Protein AF-A0A426TYZ3-F1 (afdb_monomer)

Solvent-accessible surface area (backbone atoms only — not comparable to full-atom values): 6790 Å² total; per-residue (Å²): 136,84,80,76,77,81,77,76,77,75,74,75,81,56,73,70,57,55,54,53,50,50,51,52,48,50,52,52,50,52,50,50,55,48,50,54,54,48,39,72,74,65,74,52,60,66,70,57,49,51,51,52,49,49,51,53,52,50,54,50,48,52,56,41,46,40,59,79,64,38,41,72,66,46,56,72,67,57,44,51,50,54,51,50,50,52,51,52,50,50,51,52,51,53,53,53,51,47,53,60,64,69,63,66,77,72,80,82,77,68,88,78,131

Nearest PDB structures (foldseek):
  2f6m-assembly2_C  TM=9.066E-01  e=5.900E+00  Saccharomyces cerevisiae

Sequence (113 aa):
MTHKEHEHAHAHIGPATYYKIFAALMVLMFLTVGAWWVETVVEIPRALGVFIALVIASTKTVLIVLFFMHIKVSSRVVQLYAIAALFGLLFLFVITMGDYIARGWPPQLGPLP

Structure (mmCIF, N/CA/C/O backbone):
data_AF-A0A426TYZ3-F1
#
_entry.id   AF-A0A426TYZ3-F1
#
loop_
_atom_site.group_PDB
_atom_site.id
_atom_site.type_symbol
_atom_site.label_atom_id
_atom_site.label_alt_id
_atom_site.label_comp_id
_atom_site.label_asym_id
_atom_site.label_entity_id
_atom_site.label_seq_id
_atom_site.pdbx_PDB_ins_code
_atom_site.Cartn_x
_atom_site.Cartn_y
_atom_site.Cartn_z
_atom_site.occupancy
_atom_site.B_iso_or_equiv
_atom_site.auth_seq_id
_atom_site.auth_comp_id
_atom_site.auth_asym_id
_atom_site.auth_atom_id
_atom_site.pdbx_PDB_model_num
ATOM 1 N N . MET A 1 1 ? -22.823 7.469 45.525 1.00 46.97 1 MET A N 1
ATOM 2 C CA . MET A 1 1 ? -21.631 7.372 44.657 1.00 46.97 1 MET A CA 1
ATOM 3 C C . MET A 1 1 ? -22.052 6.588 43.424 1.00 46.97 1 MET A C 1
ATOM 5 O O . MET A 1 1 ? -22.108 5.370 43.473 1.00 46.97 1 MET A O 1
ATOM 9 N N . THR A 1 2 ? -22.504 7.285 42.381 1.00 46.56 2 THR A N 1
ATOM 10 C CA . THR A 1 2 ? -23.060 6.662 41.171 1.00 46.56 2 THR A CA 1
ATOM 11 C C . THR A 1 2 ? -21.932 6.481 40.169 1.00 46.56 2 THR A C 1
ATOM 13 O O . THR A 1 2 ? -21.542 7.434 39.496 1.00 46.56 2 THR A O 1
ATOM 16 N N . HIS A 1 3 ? -21.379 5.272 40.103 1.00 53.34 3 HIS A N 1
ATOM 17 C CA . HIS A 1 3 ? -20.532 4.869 38.990 1.00 53.34 3 HIS A CA 1
ATOM 18 C C . HIS A 1 3 ? -21.418 4.796 37.745 1.00 53.34 3 HIS A C 1
ATOM 20 O O . HIS A 1 3 ? -22.247 3.901 37.616 1.00 53.34 3 HIS A O 1
ATOM 26 N N . LYS A 1 4 ? -21.297 5.789 36.859 1.00 53.00 4 LYS A N 1
ATOM 27 C CA . LYS A 1 4 ? -21.788 5.664 35.487 1.00 53.00 4 LYS A CA 1
ATOM 28 C C . LYS A 1 4 ? -20.921 4.606 34.819 1.00 53.00 4 LYS A C 1
ATOM 30 O O . LYS A 1 4 ? -19.724 4.819 34.644 1.00 53.00 4 LYS A O 1
ATOM 35 N N . GLU A 1 5 ? -21.514 3.464 34.511 1.00 49.41 5 GLU A N 1
ATOM 36 C CA . GLU A 1 5 ? -20.887 2.462 33.664 1.00 49.41 5 GLU A CA 1
ATOM 37 C C . GLU A 1 5 ? -20.556 3.118 32.321 1.00 49.41 5 GLU A C 1
ATOM 39 O O . GLU A 1 5 ? -21.418 3.668 31.633 1.00 49.41 5 GLU A O 1
ATOM 44 N N . HIS A 1 6 ? -19.268 3.139 31.989 1.00 50.53 6 HIS A N 1
ATOM 45 C CA . HIS A 1 6 ? -18.798 3.526 30.672 1.00 50.53 6 HIS A CA 1
ATOM 46 C C . HIS A 1 6 ? -19.143 2.385 29.717 1.00 50.53 6 HIS A C 1
ATOM 48 O O . HIS A 1 6 ? -18.368 1.450 29.536 1.00 50.53 6 HIS A O 1
ATOM 54 N N . GLU A 1 7 ? -20.341 2.446 29.146 1.00 43.16 7 GLU A N 1
ATOM 55 C CA . GLU A 1 7 ? -20.786 1.538 28.097 1.00 43.16 7 GLU A CA 1
ATOM 56 C C . GLU A 1 7 ? -19.893 1.756 26.863 1.00 43.16 7 GLU A C 1
ATOM 58 O O . GLU A 1 7 ? -20.025 2.724 26.108 1.00 43.16 7 GLU A O 1
ATOM 63 N N . HIS A 1 8 ? -18.891 0.894 26.697 1.00 47.09 8 HIS A N 1
ATOM 64 C CA . HIS A 1 8 ? -18.034 0.875 25.522 1.00 47.09 8 HIS A CA 1
ATOM 65 C C . HIS A 1 8 ? -18.844 0.329 24.344 1.00 47.09 8 HIS A C 1
ATOM 67 O O . HIS A 1 8 ? -18.815 -0.863 24.055 1.00 47.09 8 HIS A O 1
ATOM 73 N N . ALA A 1 9 ? -19.581 1.204 23.659 1.00 46.97 9 ALA A N 1
ATOM 74 C CA . ALA A 1 9 ? -20.236 0.881 22.399 1.00 46.97 9 ALA A CA 1
ATOM 75 C C . ALA A 1 9 ? -19.176 0.417 21.382 1.00 46.97 9 ALA A C 1
ATOM 77 O O . ALA A 1 9 ? -18.459 1.221 20.781 1.00 46.97 9 ALA A O 1
ATOM 78 N N . HIS A 1 10 ? -19.034 -0.898 21.225 1.00 51.81 10 HIS A N 1
ATOM 79 C CA . HIS A 1 10 ? -18.135 -1.505 20.256 1.00 51.81 10 HIS A CA 1
ATOM 80 C C . HIS A 1 10 ? -18.624 -1.145 18.849 1.00 51.81 10 HIS A C 1
ATOM 82 O O . HIS A 1 10 ? -19.659 -1.624 18.387 1.00 51.81 10 HIS A O 1
ATOM 88 N N . ALA A 1 11 ? -17.903 -0.257 18.167 1.00 58.75 11 ALA A N 1
ATOM 89 C CA . ALA A 1 11 ? -18.247 0.205 16.827 1.00 58.75 11 ALA A CA 1
ATOM 90 C C . ALA A 1 11 ? -18.013 -0.905 15.783 1.00 58.75 11 ALA A C 1
ATOM 92 O O . ALA A 1 11 ? -17.028 -0.898 1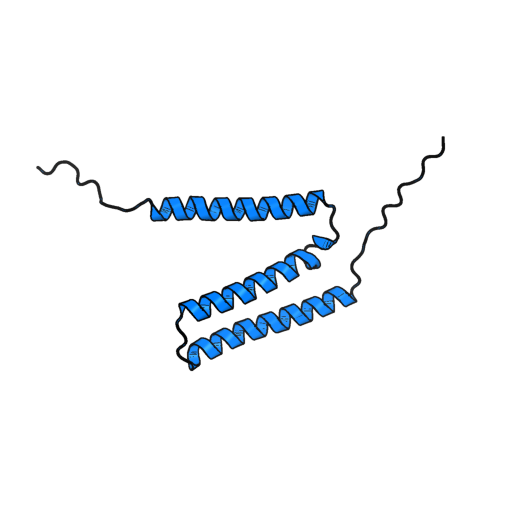5.057 1.00 58.75 11 ALA A O 1
ATOM 93 N N . HIS A 1 12 ? -18.898 -1.895 15.700 1.00 64.44 12 HIS A N 1
ATOM 94 C CA . HIS A 1 12 ? -18.775 -2.987 14.737 1.00 64.44 12 HIS A CA 1
ATOM 95 C C . HIS A 1 12 ? -19.070 -2.512 13.307 1.00 64.44 12 HIS A C 1
ATOM 97 O O . HIS A 1 12 ? -20.123 -1.946 13.014 1.00 64.44 12 HIS A O 1
ATOM 103 N N . ILE A 1 13 ? -18.138 -2.769 12.386 1.00 76.31 13 ILE A N 1
ATOM 104 C CA . ILE A 1 13 ? -18.372 -2.581 10.952 1.00 76.31 13 ILE A CA 1
ATOM 105 C C . ILE A 1 13 ? -19.357 -3.662 10.494 1.00 76.31 13 ILE A C 1
ATOM 107 O O . ILE A 1 13 ? -19.099 -4.852 10.655 1.00 76.31 13 ILE A O 1
ATOM 111 N N . GLY A 1 14 ? -20.487 -3.258 9.911 1.00 85.00 14 GLY A N 1
ATOM 112 C CA . GLY A 1 14 ? -21.478 -4.206 9.402 1.00 85.00 14 GLY A CA 1
ATOM 113 C C . GLY A 1 14 ? -20.949 -5.065 8.236 1.00 85.00 14 GLY A C 1
ATOM 114 O O . GLY A 1 14 ? -20.145 -4.580 7.432 1.00 85.00 14 GLY A O 1
ATOM 115 N N . PRO A 1 15 ? -21.447 -6.308 8.068 1.00 85.31 15 PRO A N 1
ATOM 116 C CA . PRO A 1 15 ? -20.992 -7.247 7.033 1.00 85.31 15 PRO A CA 1
ATOM 117 C C . PRO A 1 15 ? -21.117 -6.688 5.607 1.00 85.31 15 PRO A C 1
ATOM 119 O O . PRO A 1 15 ? -20.266 -6.941 4.756 1.00 85.31 15 PRO A O 1
ATOM 122 N N . ALA A 1 16 ? -22.126 -5.848 5.353 1.00 88.44 16 ALA A N 1
ATOM 123 C CA . ALA A 1 16 ? -22.328 -5.190 4.062 1.00 88.44 16 ALA A CA 1
ATOM 124 C C . ALA A 1 16 ? -21.135 -4.315 3.628 1.00 88.44 16 ALA A C 1
ATOM 126 O O . ALA A 1 16 ? -20.850 -4.201 2.436 1.00 88.44 16 ALA A O 1
ATOM 127 N N . THR A 1 17 ? -20.420 -3.707 4.577 1.00 89.50 17 THR A N 1
ATOM 128 C CA . THR A 1 17 ? -19.245 -2.880 4.280 1.00 89.50 17 THR A CA 1
ATOM 129 C C . THR A 1 17 ? -18.085 -3.739 3.781 1.00 89.50 17 THR A C 1
ATOM 131 O O . THR A 1 17 ? -17.465 -3.376 2.783 1.00 89.50 17 THR A O 1
ATOM 134 N N . TYR A 1 18 ? -17.839 -4.906 4.388 1.00 90.19 18 TYR A N 1
ATOM 135 C CA . TYR A 1 18 ? -16.780 -5.819 3.936 1.00 90.19 18 TYR A CA 1
ATOM 136 C C . TYR A 1 18 ? -17.008 -6.305 2.509 1.00 90.19 18 TYR A C 1
ATOM 138 O O . TYR A 1 18 ? -16.066 -6.301 1.723 1.00 90.19 18 TYR A O 1
ATOM 146 N N . TYR A 1 19 ? -18.247 -6.640 2.137 1.00 94.44 19 TYR A N 1
ATOM 147 C CA . TYR A 1 19 ? -18.559 -7.048 0.763 1.00 94.44 19 TYR A CA 1
ATOM 148 C C . TYR A 1 19 ? -18.324 -5.928 -0.258 1.00 94.44 19 TYR A C 1
ATOM 150 O O . TYR A 1 19 ? -17.779 -6.182 -1.332 1.00 94.44 19 TYR A O 1
ATOM 158 N N . LYS A 1 20 ? -18.662 -4.674 0.078 1.00 94.31 20 LYS A N 1
ATOM 159 C CA . LYS A 1 20 ? -18.378 -3.516 -0.791 1.00 94.31 20 LYS A CA 1
ATOM 160 C C . LYS A 1 20 ? -16.877 -3.322 -1.006 1.00 94.31 20 LYS A C 1
ATOM 162 O O . LYS A 1 20 ? -16.439 -3.075 -2.126 1.00 94.31 20 LYS A O 1
ATOM 167 N N . ILE A 1 21 ? -16.088 -3.447 0.057 1.00 95.31 21 ILE A N 1
ATOM 168 C CA . ILE A 1 21 ? -14.633 -3.273 -0.016 1.00 95.31 21 ILE A CA 1
ATOM 169 C C . ILE A 1 21 ? -14.001 -4.447 -0.749 1.00 95.31 21 ILE A C 1
ATOM 171 O O . ILE A 1 21 ? -13.128 -4.234 -1.578 1.00 95.31 21 ILE A O 1
ATOM 175 N N . PHE A 1 22 ? -14.470 -5.669 -0.508 1.00 93.94 22 PHE A N 1
ATOM 176 C CA . PHE A 1 22 ? -14.049 -6.842 -1.261 1.00 93.94 22 PHE A CA 1
ATOM 177 C C . PHE A 1 22 ? -14.267 -6.639 -2.765 1.00 93.94 22 PHE A C 1
ATOM 179 O O . PHE A 1 22 ? -13.334 -6.819 -3.543 1.00 93.94 22 PHE A O 1
ATOM 186 N N . ALA A 1 23 ? -15.447 -6.165 -3.176 1.00 96.44 23 ALA A N 1
ATOM 187 C CA . ALA A 1 23 ? -15.710 -5.838 -4.575 1.00 96.44 23 ALA A CA 1
ATOM 188 C C . ALA A 1 23 ? -14.744 -4.763 -5.111 1.00 96.44 23 ALA A C 1
ATOM 190 O O . ALA A 1 23 ? -14.175 -4.934 -6.188 1.00 96.44 23 ALA A O 1
ATOM 191 N N . ALA A 1 24 ? -14.483 -3.697 -4.345 1.00 96.31 24 ALA A N 1
ATOM 192 C CA . ALA A 1 24 ? -13.504 -2.674 -4.723 1.00 96.31 24 ALA A CA 1
ATOM 193 C C . ALA A 1 24 ? -12.076 -3.243 -4.872 1.00 96.31 24 ALA A C 1
ATOM 195 O O . ALA A 1 24 ? -11.363 -2.894 -5.813 1.00 96.31 24 ALA A O 1
ATOM 196 N N . LEU A 1 25 ? -11.661 -4.154 -3.986 1.00 96.38 25 LEU A N 1
ATOM 197 C CA . LEU A 1 25 ? -10.363 -4.831 -4.062 1.00 96.38 25 LEU A CA 1
ATOM 198 C C . LEU A 1 25 ? -10.267 -5.765 -5.273 1.00 96.38 25 LEU A C 1
ATOM 200 O O . LEU A 1 25 ? -9.202 -5.840 -5.886 1.00 96.38 25 LEU A O 1
ATOM 204 N N . MET A 1 26 ? -11.358 -6.444 -5.632 1.00 97.44 26 MET A N 1
ATOM 205 C CA . MET A 1 26 ? -11.426 -7.261 -6.845 1.00 97.44 26 MET A CA 1
ATOM 206 C C . MET A 1 26 ? -11.271 -6.396 -8.096 1.00 97.44 26 MET A C 1
ATOM 208 O O . MET A 1 26 ? -10.475 -6.729 -8.968 1.00 97.44 26 MET A O 1
ATOM 212 N N . VAL A 1 27 ? -11.946 -5.243 -8.159 1.00 97.25 27 VAL A N 1
ATOM 213 C CA . VAL A 1 27 ? -11.772 -4.282 -9.261 1.00 97.25 27 VAL A CA 1
ATOM 214 C C . VAL A 1 27 ? -10.315 -3.823 -9.360 1.00 97.25 27 VAL A C 1
ATOM 216 O O . VAL A 1 27 ? -9.725 -3.909 -10.433 1.00 97.25 27 VAL A O 1
ATOM 219 N N . LEU A 1 28 ? -9.692 -3.416 -8.249 1.00 95.25 28 LEU A N 1
ATOM 220 C CA . LEU A 1 28 ? -8.277 -3.015 -8.225 1.00 95.25 28 LEU A CA 1
ATOM 221 C C . LEU A 1 28 ? -7.330 -4.146 -8.665 1.00 95.25 28 LEU A C 1
ATOM 223 O O . LEU A 1 28 ? -6.324 -3.896 -9.330 1.00 95.25 28 LEU A O 1
ATOM 227 N N . MET A 1 29 ? -7.647 -5.399 -8.328 1.00 95.56 29 MET A N 1
ATOM 228 C CA . MET A 1 29 ? -6.892 -6.562 -8.797 1.00 95.56 29 MET A CA 1
ATOM 229 C C . MET A 1 29 ? -6.973 -6.694 -10.320 1.00 95.56 29 MET A C 1
ATOM 231 O O . MET A 1 29 ? -5.934 -6.786 -10.973 1.00 95.56 29 MET A O 1
ATOM 235 N N . PHE A 1 30 ? -8.180 -6.655 -10.889 1.00 96.81 30 PHE A N 1
ATOM 236 C CA . PHE A 1 30 ? -8.356 -6.718 -12.339 1.00 96.81 30 PHE A CA 1
ATOM 237 C C . PHE A 1 30 ? -7.690 -5.540 -13.049 1.00 96.81 30 PHE A C 1
ATOM 239 O O . PHE A 1 30 ? -7.088 -5.741 -14.097 1.00 96.81 30 PHE A O 1
ATOM 246 N N . LEU A 1 31 ? -7.712 -4.343 -12.455 1.00 95.25 31 LEU A N 1
ATOM 247 C CA . LEU A 1 31 ? -6.991 -3.183 -12.982 1.00 95.25 31 LEU A CA 1
ATOM 248 C C . LEU A 1 31 ? -5.477 -3.400 -13.006 1.00 95.25 31 LEU A C 1
ATOM 250 O O . LEU A 1 31 ? -4.834 -2.995 -13.965 1.00 95.25 31 LEU A O 1
ATOM 254 N N . THR A 1 32 ? -4.906 -4.066 -12.001 1.00 93.81 32 THR A N 1
ATOM 255 C CA . THR A 1 32 ? -3.462 -4.363 -11.979 1.00 93.81 32 THR A CA 1
ATOM 256 C C . THR A 1 32 ? -3.091 -5.348 -13.087 1.00 93.81 32 THR A C 1
ATOM 258 O O . THR A 1 32 ? -2.114 -5.143 -13.801 1.00 93.81 32 THR A O 1
ATOM 261 N N . VAL A 1 33 ? -3.899 -6.397 -13.271 1.00 93.94 33 VAL A N 1
ATOM 262 C CA . VAL A 1 33 ? -3.702 -7.374 -14.354 1.00 93.94 33 VAL A CA 1
ATOM 263 C C . VAL A 1 33 ? -3.882 -6.703 -15.717 1.00 93.94 33 VAL A C 1
ATOM 265 O O . VAL A 1 33 ? -3.052 -6.876 -16.601 1.00 93.94 33 VAL A O 1
ATOM 268 N N . GLY A 1 34 ? -4.929 -5.893 -15.881 1.00 92.62 34 GLY A N 1
ATOM 269 C CA . GLY A 1 34 ? -5.186 -5.140 -17.108 1.00 92.62 34 GLY A CA 1
ATOM 270 C C . GLY A 1 34 ? -4.068 -4.153 -17.440 1.00 92.62 34 GLY A C 1
ATOM 271 O O . GLY A 1 34 ? -3.647 -4.087 -18.590 1.00 92.62 34 GLY A O 1
ATOM 272 N N . ALA A 1 35 ? -3.534 -3.443 -16.442 1.00 90.50 35 ALA A N 1
ATOM 273 C CA . ALA A 1 35 ? -2.401 -2.539 -16.624 1.00 90.50 35 ALA A CA 1
ATOM 274 C C . ALA A 1 35 ? -1.164 -3.278 -17.157 1.00 90.50 35 ALA A C 1
ATOM 276 O O . ALA A 1 35 ? -0.523 -2.787 -18.082 1.00 90.50 35 ALA A O 1
ATOM 277 N N . TRP A 1 36 ? -0.882 -4.482 -16.648 1.00 89.62 36 TRP A N 1
ATOM 278 C CA . TRP A 1 36 ? 0.218 -5.319 -17.138 1.00 89.62 36 TRP A CA 1
ATOM 279 C C . TRP A 1 36 ? 0.026 -5.761 -18.601 1.00 89.62 36 TRP A C 1
ATOM 281 O O . TRP A 1 36 ? 0.961 -5.700 -19.402 1.00 89.62 36 TRP A O 1
ATOM 291 N N . TRP A 1 37 ? -1.195 -6.152 -18.983 1.00 90.38 37 TRP A N 1
ATOM 292 C CA . TRP A 1 37 ? -1.506 -6.483 -20.379 1.00 90.38 37 TRP A CA 1
ATOM 293 C C . TRP A 1 37 ? -1.337 -5.276 -21.305 1.00 90.38 37 TRP A C 1
ATOM 295 O O . TRP A 1 37 ? -0.740 -5.401 -22.371 1.00 90.38 37 TRP A O 1
ATOM 305 N N . VAL A 1 38 ? -1.825 -4.102 -20.896 1.00 87.69 38 VAL A N 1
ATOM 306 C CA . VAL A 1 38 ? -1.713 -2.865 -21.684 1.00 87.69 38 VAL A CA 1
ATOM 307 C C . VAL A 1 38 ? -0.255 -2.433 -21.835 1.00 87.69 38 VAL A C 1
ATOM 309 O O . VAL A 1 38 ? 0.151 -2.088 -22.941 1.00 87.69 38 VAL A O 1
ATOM 312 N N . GLU A 1 39 ? 0.546 -2.500 -20.770 1.00 86.19 39 GLU A N 1
ATOM 313 C CA . GLU A 1 39 ? 1.986 -2.208 -20.824 1.00 86.19 39 GLU A CA 1
ATOM 314 C C . GLU A 1 39 ? 2.702 -3.092 -21.855 1.00 86.19 39 GLU A C 1
ATOM 316 O O . GLU A 1 39 ? 3.522 -2.595 -22.625 1.00 86.19 39 GLU A O 1
ATOM 321 N N . THR A 1 40 ? 2.337 -4.377 -21.918 1.00 79.81 40 THR A N 1
ATOM 322 C CA . THR A 1 40 ? 2.932 -5.349 -22.849 1.00 79.81 40 THR A CA 1
ATOM 323 C C . THR A 1 40 ? 2.540 -5.088 -24.308 1.00 79.81 40 THR A C 1
ATOM 325 O O . THR A 1 40 ? 3.332 -5.344 -25.209 1.00 79.81 40 THR A O 1
ATOM 328 N N . VAL A 1 41 ? 1.325 -4.58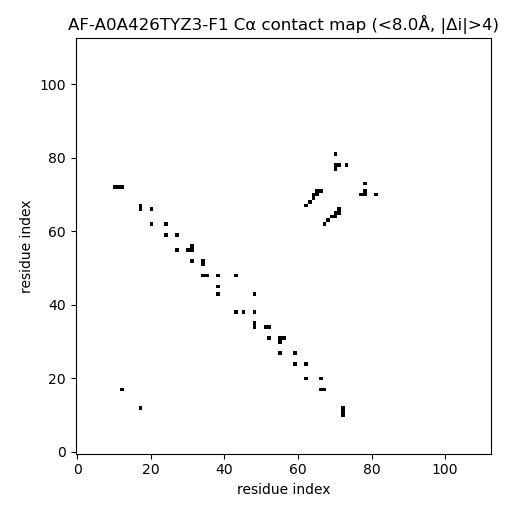8 -24.559 1.00 83.06 41 VAL A N 1
ATOM 329 C CA . VAL A 1 41 ? 0.787 -4.397 -25.920 1.00 83.06 41 VAL A CA 1
ATOM 330 C C . VAL A 1 41 ? 1.109 -3.013 -26.498 1.00 83.06 41 VAL A C 1
ATOM 332 O O . VAL A 1 41 ? 1.255 -2.884 -27.708 1.00 83.06 41 VAL A O 1
ATOM 335 N N . VAL A 1 42 ? 1.198 -1.974 -25.662 1.00 80.38 42 VAL A N 1
ATOM 336 C CA . VAL A 1 42 ? 1.249 -0.562 -26.101 1.00 80.38 42 VAL A CA 1
ATOM 337 C C . VAL A 1 42 ? 2.670 0.035 -26.057 1.00 80.38 42 VAL A C 1
ATOM 339 O O . VAL A 1 42 ? 2.839 1.214 -26.339 1.00 80.38 42 VAL A O 1
ATOM 342 N N . GLU A 1 43 ? 3.710 -0.751 -25.742 1.00 79.94 43 GLU A N 1
ATOM 343 C CA . GLU A 1 43 ? 5.111 -0.279 -25.625 1.00 79.94 43 GLU A CA 1
ATOM 344 C C . GLU A 1 43 ? 5.241 1.010 -24.787 1.00 79.94 43 GLU A C 1
ATOM 346 O O . GLU A 1 43 ? 5.927 1.976 -25.128 1.00 79.94 43 GLU A O 1
ATOM 351 N N . ILE A 1 44 ? 4.548 1.039 -23.649 1.00 79.75 44 ILE A N 1
ATOM 352 C CA . ILE A 1 44 ? 4.613 2.159 -22.709 1.00 79.75 44 ILE A CA 1
ATOM 353 C C . ILE A 1 44 ? 5.990 2.138 -22.019 1.00 79.75 44 ILE A C 1
ATOM 355 O O . ILE A 1 44 ? 6.496 1.058 -21.702 1.00 79.75 44 ILE A O 1
ATOM 359 N N . PRO A 1 45 ? 6.613 3.297 -21.716 1.00 87.06 45 PRO A N 1
ATOM 360 C CA . PRO A 1 45 ? 7.835 3.328 -20.922 1.00 87.06 45 PRO A CA 1
ATOM 361 C C . PRO A 1 45 ? 7.678 2.541 -19.617 1.00 87.06 45 PRO A C 1
ATOM 363 O O . PRO A 1 45 ? 6.801 2.839 -18.804 1.00 87.06 45 PRO A O 1
ATOM 366 N N . ARG A 1 46 ? 8.578 1.580 -19.378 1.00 85.94 46 ARG A N 1
ATOM 367 C CA . ARG A 1 46 ? 8.506 0.658 -18.228 1.00 85.94 46 ARG A CA 1
ATOM 368 C C . ARG A 1 46 ? 8.414 1.371 -16.876 1.00 85.94 46 ARG A C 1
ATOM 370 O O . ARG A 1 46 ? 7.752 0.909 -15.955 1.00 85.94 46 ARG A O 1
ATOM 377 N N . ALA A 1 47 ? 9.050 2.536 -16.755 1.00 88.88 47 ALA A N 1
ATOM 378 C CA . ALA A 1 47 ? 8.967 3.363 -15.553 1.00 88.88 47 ALA A CA 1
ATOM 379 C C . ALA A 1 47 ? 7.531 3.835 -15.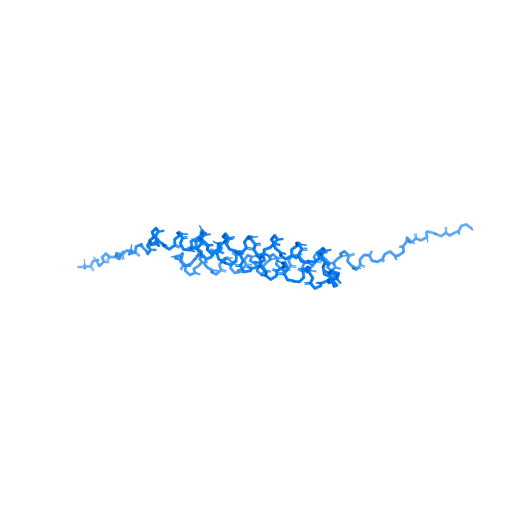255 1.00 88.88 47 ALA A C 1
ATOM 381 O O . ALA A 1 47 ? 7.124 3.875 -14.095 1.00 88.88 47 ALA A O 1
ATOM 382 N N . LEU A 1 48 ? 6.755 4.159 -16.293 1.00 89.69 48 LEU A N 1
ATOM 383 C CA . LEU A 1 48 ? 5.369 4.592 -16.150 1.00 89.69 48 LEU A CA 1
ATOM 384 C C . LEU A 1 48 ? 4.459 3.414 -15.772 1.00 89.69 48 LEU A C 1
ATOM 386 O O . LEU A 1 48 ? 3.611 3.573 -14.898 1.00 89.69 48 LEU A O 1
ATOM 390 N N . GLY A 1 49 ? 4.683 2.229 -16.353 1.00 90.5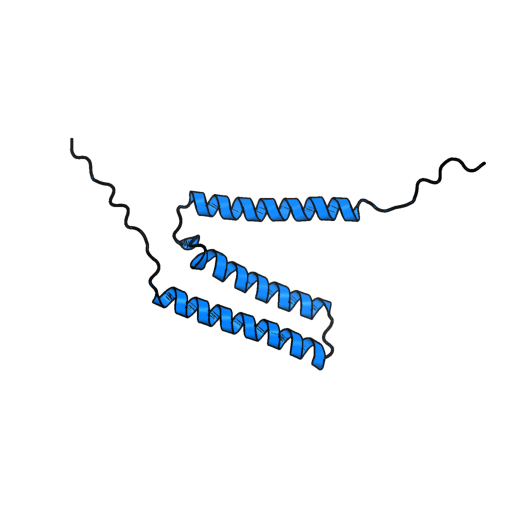6 49 GLY A N 1
ATOM 391 C CA . GLY A 1 49 ? 3.987 0.995 -15.966 1.00 90.56 49 GLY A CA 1
ATOM 392 C C . GLY A 1 49 ? 4.188 0.656 -14.486 1.00 90.56 49 GLY A C 1
ATOM 393 O O . GLY A 1 49 ? 3.220 0.484 -13.741 1.00 90.56 49 GLY A O 1
ATOM 394 N N . VAL A 1 50 ? 5.441 0.699 -14.015 1.00 91.81 50 VAL A N 1
ATOM 395 C CA . VAL A 1 50 ? 5.780 0.508 -12.593 1.00 91.81 50 VAL A CA 1
ATOM 396 C C . VAL A 1 50 ? 5.106 1.555 -11.705 1.00 91.81 50 VAL A C 1
ATOM 398 O O . VAL A 1 50 ? 4.550 1.205 -10.664 1.00 91.81 50 VAL A O 1
ATOM 401 N N . PHE A 1 51 ? 5.113 2.830 -12.101 1.00 93.94 51 PHE A N 1
ATOM 402 C CA . PHE A 1 51 ? 4.454 3.887 -11.335 1.00 93.94 51 PHE A CA 1
ATOM 403 C C . PHE A 1 51 ? 2.943 3.641 -11.197 1.00 93.94 51 PHE A C 1
ATOM 405 O O . PHE A 1 51 ? 2.408 3.708 -10.090 1.00 93.94 51 PHE A O 1
ATOM 412 N N . ILE A 1 52 ? 2.261 3.282 -12.289 1.00 93.06 52 ILE A N 1
ATOM 413 C CA . ILE A 1 52 ? 0.828 2.949 -12.282 1.00 93.06 52 ILE A CA 1
ATOM 414 C C . ILE A 1 52 ? 0.562 1.747 -11.366 1.00 93.06 52 ILE A C 1
ATOM 416 O O . ILE A 1 52 ? -0.336 1.801 -10.522 1.00 93.06 52 ILE A O 1
ATOM 420 N N . ALA A 1 53 ? 1.366 0.686 -11.478 1.00 93.44 53 ALA A N 1
ATOM 421 C CA . ALA A 1 53 ? 1.242 -0.498 -10.632 1.00 93.44 53 ALA A CA 1
ATOM 422 C C . ALA A 1 53 ? 1.414 -0.161 -9.140 1.00 93.44 53 ALA A C 1
ATOM 424 O O . ALA A 1 53 ? 0.629 -0.625 -8.310 1.00 93.44 53 ALA A O 1
ATOM 425 N N . LEU A 1 54 ? 2.386 0.690 -8.793 1.00 94.94 54 LEU A N 1
ATOM 426 C CA . LEU A 1 54 ? 2.615 1.147 -7.419 1.00 94.94 54 LEU A CA 1
ATOM 427 C C . LEU A 1 54 ? 1.450 1.974 -6.873 1.00 94.94 54 LEU A C 1
ATOM 429 O O . LEU A 1 54 ? 1.075 1.793 -5.713 1.00 94.94 54 LEU A O 1
ATOM 433 N N . VAL A 1 55 ? 0.849 2.848 -7.684 1.00 96.50 55 VAL A N 1
ATOM 434 C CA . VAL A 1 55 ? -0.336 3.618 -7.279 1.00 96.50 55 VAL A CA 1
ATOM 435 C C . VAL A 1 55 ? -1.497 2.674 -6.967 1.00 96.50 55 VAL A C 1
ATOM 437 O O . VAL A 1 55 ? -2.070 2.753 -5.880 1.00 96.50 55 VAL A O 1
ATOM 440 N N . ILE A 1 56 ? -1.792 1.724 -7.861 1.00 96.25 56 ILE A N 1
ATOM 441 C CA . ILE A 1 56 ? -2.875 0.750 -7.662 1.00 96.25 56 ILE A CA 1
ATOM 442 C C . ILE A 1 56 ? -2.616 -0.106 -6.410 1.00 96.25 56 ILE A C 1
ATOM 444 O O . ILE A 1 56 ? -3.513 -0.285 -5.579 1.00 96.25 56 ILE A O 1
ATOM 448 N N . ALA A 1 57 ? -1.385 -0.592 -6.231 1.00 95.88 57 ALA A N 1
ATOM 449 C CA . ALA A 1 57 ? -0.984 -1.376 -5.063 1.00 95.88 57 ALA A CA 1
ATOM 450 C C . ALA A 1 57 ? -1.089 -0.577 -3.751 1.00 95.88 57 ALA A C 1
ATOM 452 O O . ALA A 1 57 ? -1.554 -1.105 -2.734 1.00 95.88 57 ALA A O 1
ATOM 453 N N . SER A 1 58 ? -0.722 0.707 -3.773 1.00 95.81 58 SER A N 1
ATOM 454 C CA . SER A 1 58 ? -0.824 1.602 -2.615 1.00 95.81 58 SER A CA 1
ATOM 455 C C . SER A 1 58 ? -2.283 1.827 -2.227 1.00 95.81 58 SER A C 1
ATOM 457 O O . SER A 1 58 ? -2.648 1.640 -1.065 1.00 95.81 58 SER A O 1
ATOM 459 N N . THR A 1 59 ? -3.155 2.123 -3.197 1.00 96.88 59 THR A N 1
ATOM 460 C CA . THR A 1 59 ? -4.600 2.250 -2.960 1.00 96.88 59 THR A CA 1
ATOM 461 C C . THR A 1 59 ? -5.177 0.961 -2.376 1.00 96.88 59 THR A C 1
ATOM 463 O O . THR A 1 59 ? -5.873 1.006 -1.362 1.00 96.88 59 THR A O 1
ATOM 466 N N . LYS A 1 60 ? -4.837 -0.201 -2.949 1.00 96.56 60 LYS A N 1
ATOM 467 C CA . LYS A 1 60 ? -5.275 -1.513 -2.445 1.00 96.56 60 LYS A CA 1
ATOM 468 C C . LYS A 1 60 ? -4.884 -1.715 -0.979 1.00 96.56 60 LYS A C 1
ATOM 470 O O . LYS A 1 60 ? -5.718 -2.117 -0.169 1.00 96.56 60 LYS A O 1
ATOM 475 N N . THR A 1 61 ? -3.639 -1.393 -0.635 1.00 95.62 61 THR A N 1
ATOM 476 C CA . THR A 1 61 ? -3.113 -1.528 0.729 1.00 95.62 61 THR A CA 1
ATOM 477 C C . THR A 1 61 ? -3.859 -0.628 1.712 1.00 95.62 61 THR A C 1
ATOM 479 O O . THR A 1 61 ? -4.249 -1.092 2.781 1.00 95.62 61 THR A O 1
ATOM 482 N N . VAL A 1 62 ? -4.153 0.622 1.340 1.00 95.62 62 VAL A N 1
ATOM 483 C CA . VAL A 1 62 ? -4.920 1.549 2.192 1.00 95.62 62 VAL A CA 1
ATOM 484 C C . VAL A 1 62 ? -6.320 1.006 2.499 1.00 95.62 62 VAL A C 1
ATOM 486 O O . VAL A 1 62 ? -6.736 1.023 3.659 1.00 95.62 62 VAL A O 1
ATOM 489 N N . LEU A 1 63 ? -7.038 0.469 1.502 1.00 95.38 63 LEU A N 1
ATOM 490 C CA . LEU A 1 63 ? -8.354 -0.144 1.737 1.00 95.38 63 LEU A CA 1
ATOM 491 C C . LEU A 1 63 ? -8.258 -1.353 2.684 1.00 95.38 63 LEU A C 1
ATOM 493 O O . LEU A 1 63 ? -9.089 -1.501 3.581 1.00 95.38 63 LEU A O 1
ATOM 497 N N . ILE A 1 64 ? -7.243 -2.203 2.519 1.00 95.12 64 ILE A N 1
ATOM 498 C CA . ILE A 1 64 ? -7.043 -3.378 3.379 1.00 95.12 64 ILE A CA 1
ATOM 499 C C . ILE A 1 64 ? -6.782 -2.955 4.829 1.00 95.12 64 ILE A C 1
ATOM 501 O O . ILE A 1 64 ? -7.467 -3.423 5.740 1.00 95.12 64 ILE A O 1
ATOM 505 N N . VAL A 1 65 ? -5.842 -2.035 5.044 1.00 94.06 65 VAL A N 1
ATOM 506 C CA . VAL A 1 65 ? -5.437 -1.583 6.382 1.00 94.06 65 VAL A CA 1
ATOM 507 C C . VAL A 1 65 ? -6.599 -0.909 7.113 1.00 94.06 65 VAL A C 1
ATOM 509 O O . VAL A 1 65 ? -6.867 -1.208 8.276 1.00 94.06 65 VAL A O 1
ATOM 512 N N . LEU A 1 66 ? -7.345 -0.030 6.444 1.00 92.44 66 LEU A N 1
ATOM 513 C CA . LEU A 1 66 ? -8.421 0.707 7.107 1.00 92.44 66 LEU A CA 1
ATOM 514 C C . LEU A 1 66 ? -9.585 -0.190 7.537 1.00 92.44 66 LEU A C 1
ATOM 516 O O . LEU A 1 66 ? -10.155 0.040 8.605 1.00 92.44 66 LEU A O 1
ATOM 520 N N . PHE A 1 67 ? -9.935 -1.194 6.731 1.00 92.31 67 PHE A N 1
ATOM 521 C CA . PHE A 1 67 ? -11.168 -1.952 6.931 1.00 92.31 67 PHE A CA 1
ATOM 522 C C . PHE A 1 67 ? -10.964 -3.406 7.357 1.00 92.31 67 PHE A C 1
ATOM 524 O O . PHE A 1 67 ? -11.612 -3.840 8.303 1.00 92.31 67 PHE A O 1
ATOM 531 N N . PHE A 1 68 ? -10.068 -4.156 6.711 1.00 90.12 68 PHE A N 1
ATOM 532 C CA . PHE A 1 68 ? -9.825 -5.561 7.065 1.00 90.12 68 PHE A CA 1
ATOM 533 C C . PHE A 1 68 ? -8.941 -5.702 8.305 1.00 90.12 68 PHE A C 1
ATOM 535 O O . PHE A 1 68 ? -9.141 -6.620 9.094 1.00 90.12 68 PHE A O 1
ATOM 542 N N . MET A 1 69 ? -8.018 -4.762 8.532 1.00 92.56 69 MET A N 1
ATOM 543 C CA . MET A 1 69 ? -7.238 -4.707 9.778 1.00 92.56 69 MET A CA 1
ATOM 544 C C . MET A 1 69 ? -7.948 -3.918 10.889 1.00 92.56 69 MET A C 1
ATOM 546 O O . MET A 1 69 ? -7.369 -3.690 11.945 1.00 92.56 69 MET A O 1
ATOM 550 N N . HIS A 1 70 ? -9.198 -3.492 10.666 1.00 90.06 70 HIS A N 1
ATOM 551 C CA . HIS A 1 70 ? -10.031 -2.760 11.628 1.00 90.06 70 HIS A CA 1
ATOM 552 C C . HIS A 1 70 ? -9.395 -1.480 12.199 1.00 90.06 70 HIS A C 1
ATOM 554 O O . HIS A 1 70 ? -9.875 -0.9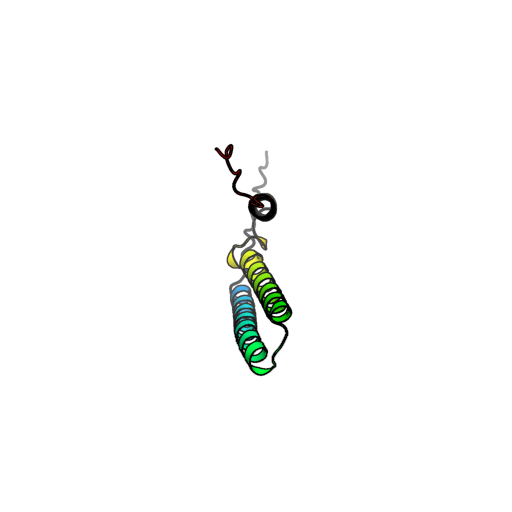47 13.201 1.00 90.06 70 HIS A O 1
ATOM 560 N N . ILE A 1 71 ? -8.361 -0.931 11.550 1.00 91.25 71 ILE A N 1
ATOM 561 C CA . ILE A 1 71 ? -7.647 0.261 12.027 1.00 91.25 71 ILE A CA 1
ATOM 562 C C . ILE A 1 71 ? -8.612 1.440 12.173 1.00 91.25 71 ILE A C 1
ATOM 564 O O . ILE A 1 71 ?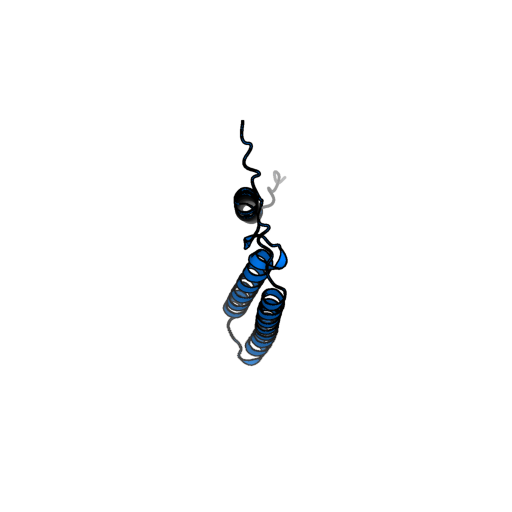 -8.560 2.160 13.170 1.00 91.25 71 ILE A O 1
ATOM 568 N N . LYS A 1 72 ? -9.560 1.600 11.239 1.00 88.75 72 LYS A N 1
ATOM 569 C CA . LYS A 1 72 ? -10.560 2.678 11.280 1.00 88.75 72 LYS A CA 1
ATOM 570 C C . LYS A 1 72 ? -11.431 2.658 12.543 1.00 88.75 72 LYS A C 1
ATOM 572 O O . LYS A 1 72 ? -11.852 3.716 12.998 1.00 88.75 72 LYS A O 1
ATOM 577 N N . VAL A 1 73 ? -11.701 1.474 13.087 1.00 88.75 73 VAL A N 1
ATOM 578 C CA . VAL A 1 73 ? -12.550 1.266 14.273 1.00 88.75 73 VAL A CA 1
ATOM 579 C C . VAL A 1 73 ? -11.737 1.145 15.562 1.00 88.75 73 VAL A C 1
ATOM 581 O O . VAL A 1 73 ? -12.269 1.325 16.654 1.00 88.75 73 VAL A O 1
ATOM 584 N N . SER A 1 74 ? -10.442 0.860 15.444 1.00 88.06 74 SER A N 1
ATOM 585 C CA . SER A 1 74 ? -9.538 0.758 16.585 1.00 88.06 74 SER A CA 1
ATOM 586 C C . SER A 1 74 ? -9.388 2.081 17.350 1.00 88.06 74 SER A C 1
ATOM 588 O O . SER A 1 74 ? -9.718 3.164 16.859 1.00 88.06 74 SER A O 1
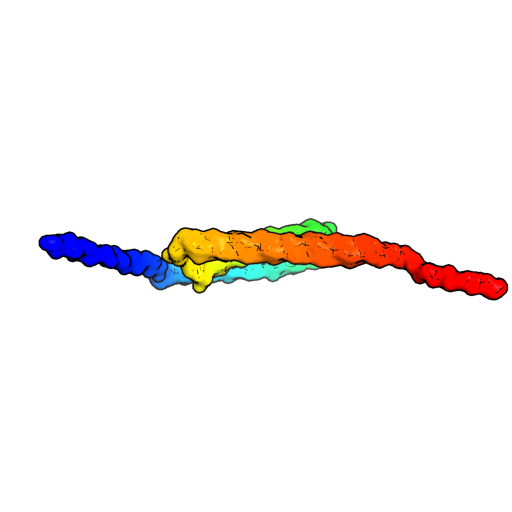ATOM 590 N N . SER A 1 75 ? -8.870 1.994 18.578 1.00 92.00 75 SER A N 1
ATOM 591 C CA . SER A 1 75 ? -8.595 3.173 19.399 1.00 92.00 75 SER A CA 1
ATOM 592 C C . SER A 1 75 ? -7.564 4.094 18.732 1.00 92.00 75 SER A C 1
ATOM 594 O O . SER A 1 75 ? -6.712 3.660 17.954 1.00 92.00 75 SER A O 1
ATOM 596 N N . ARG A 1 76 ? -7.582 5.388 19.080 1.00 90.75 76 ARG A N 1
ATOM 597 C CA . ARG A 1 76 ? -6.631 6.359 18.506 1.00 90.75 76 ARG A CA 1
ATOM 598 C C . ARG A 1 76 ? -5.167 6.024 18.795 1.00 90.75 76 ARG A C 1
ATOM 600 O O . ARG A 1 76 ? -4.303 6.380 18.003 1.00 90.75 76 ARG A O 1
ATOM 607 N N . VAL A 1 77 ? -4.893 5.308 19.887 1.00 94.69 77 VAL A N 1
ATOM 608 C CA . VAL A 1 77 ? -3.544 4.827 20.220 1.00 94.69 77 VAL A CA 1
ATOM 609 C C . VAL A 1 77 ? -3.073 3.783 19.204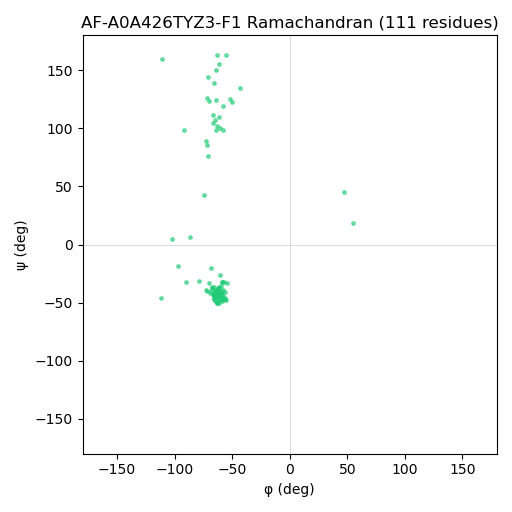 1.00 94.69 77 VAL A C 1
ATOM 611 O O . VAL A 1 77 ? -1.941 3.858 18.734 1.00 94.69 77 VAL A O 1
ATOM 614 N N . VAL A 1 78 ? -3.949 2.855 18.801 1.00 93.62 78 VAL A N 1
ATOM 615 C CA . VAL A 1 78 ? -3.636 1.846 17.774 1.00 93.62 78 VAL A CA 1
ATOM 616 C C . VAL A 1 78 ? -3.408 2.507 16.416 1.00 93.62 78 VAL A C 1
ATOM 618 O O . VAL A 1 78 ? -2.448 2.177 15.725 1.00 93.62 78 VAL A O 1
ATOM 621 N N . GLN A 1 79 ? -4.237 3.489 16.053 1.00 92.50 79 GLN A N 1
ATOM 622 C CA . GLN A 1 79 ? -4.053 4.256 14.815 1.00 92.50 79 GLN A CA 1
ATOM 623 C C . GLN A 1 79 ? -2.718 5.012 14.802 1.00 92.50 79 GLN A C 1
ATOM 625 O O . GLN A 1 79 ? -2.009 4.983 13.797 1.00 92.50 79 GLN A O 1
ATOM 630 N N . LEU A 1 80 ? -2.347 5.642 15.922 1.00 95.94 80 LEU A N 1
ATOM 631 C CA . LEU A 1 80 ? -1.065 6.333 16.059 1.00 95.94 80 LEU A CA 1
ATOM 632 C C . LEU A 1 80 ? 0.111 5.364 15.904 1.00 95.94 80 LEU A C 1
ATOM 634 O O . LEU A 1 80 ? 1.057 5.670 15.182 1.00 95.94 80 LEU A O 1
ATOM 638 N N . TYR A 1 81 ? 0.038 4.186 16.529 1.00 95.88 81 TYR A N 1
ATOM 639 C CA . TYR A 1 81 ? 1.078 3.167 16.402 1.00 95.88 81 TYR A CA 1
ATOM 640 C C . TYR A 1 81 ? 1.197 2.632 14.971 1.00 95.88 81 TYR A C 1
ATOM 642 O O . TYR A 1 81 ? 2.305 2.463 14.475 1.00 95.88 81 TYR A O 1
ATOM 650 N N . ALA A 1 82 ? 0.079 2.423 14.271 1.00 93.88 82 ALA A N 1
ATOM 651 C CA . ALA A 1 82 ? 0.094 1.990 12.874 1.00 93.88 82 ALA A CA 1
ATOM 652 C C . ALA A 1 82 ? 0.785 3.015 11.959 1.00 93.88 82 ALA A C 1
ATOM 654 O O . ALA A 1 82 ? 1.589 2.646 11.103 1.00 93.88 82 ALA A O 1
ATOM 655 N N . ILE A 1 83 ? 0.519 4.307 12.176 1.00 94.56 83 ILE A N 1
ATOM 656 C CA . ILE A 1 83 ? 1.197 5.392 11.461 1.00 94.56 83 ILE A CA 1
ATOM 657 C C . ILE A 1 83 ? 2.687 5.414 11.829 1.00 94.56 83 ILE A C 1
ATOM 659 O O . ILE A 1 83 ? 3.531 5.448 10.937 1.00 94.56 83 ILE A O 1
ATOM 663 N N . ALA A 1 84 ? 3.025 5.329 13.118 1.00 96.69 84 ALA A N 1
ATOM 664 C CA . ALA A 1 84 ? 4.410 5.295 13.582 1.00 96.69 84 ALA A CA 1
ATOM 665 C C . ALA A 1 84 ? 5.193 4.109 12.996 1.00 96.69 84 ALA A C 1
ATOM 667 O O . ALA A 1 84 ? 6.335 4.283 12.580 1.00 96.69 84 ALA A O 1
ATOM 668 N N . ALA A 1 85 ? 4.576 2.930 12.893 1.00 95.06 85 ALA A N 1
ATOM 669 C CA . ALA A 1 85 ? 5.169 1.752 12.267 1.00 95.06 85 ALA A CA 1
ATOM 670 C C . ALA A 1 85 ? 5.407 1.955 10.762 1.00 95.06 85 ALA A C 1
ATOM 672 O O . ALA A 1 85 ? 6.458 1.568 10.257 1.00 95.06 85 ALA A O 1
ATOM 673 N N . LEU A 1 86 ? 4.480 2.608 10.050 1.00 94.38 86 LEU A N 1
ATOM 674 C CA . LEU A 1 86 ? 4.653 2.934 8.631 1.00 94.38 86 LEU A CA 1
ATOM 675 C C . LEU A 1 86 ? 5.796 3.937 8.410 1.00 94.38 86 LEU A C 1
ATOM 677 O O . LEU A 1 86 ? 6.624 3.736 7.524 1.00 94.38 86 LEU A O 1
ATOM 681 N N . PHE A 1 87 ? 5.877 4.988 9.232 1.00 96.56 87 PHE A N 1
ATOM 682 C CA . PHE A 1 87 ? 7.002 5.925 9.189 1.00 96.56 87 PHE A CA 1
ATOM 683 C C . PHE A 1 87 ? 8.314 5.238 9.561 1.00 96.56 87 PHE A C 1
ATOM 685 O O . PHE A 1 87 ? 9.306 5.424 8.865 1.00 96.56 87 PHE A O 1
ATOM 692 N N . GLY A 1 88 ? 8.322 4.405 10.602 1.00 97.25 88 GLY A N 1
ATOM 693 C CA . GLY A 1 88 ? 9.490 3.617 10.992 1.00 97.25 88 GLY A CA 1
ATOM 694 C C . GLY A 1 88 ? 9.985 2.711 9.864 1.00 97.25 88 GLY A C 1
ATOM 695 O O . GLY A 1 88 ? 11.180 2.681 9.584 1.00 97.25 88 GLY A O 1
ATOM 696 N N . LEU A 1 89 ? 9.071 2.040 9.156 1.00 95.75 89 LEU A N 1
ATOM 697 C CA . LEU A 1 89 ? 9.391 1.244 7.970 1.00 95.75 89 LEU A CA 1
ATOM 698 C C . LEU A 1 89 ? 9.998 2.111 6.858 1.00 95.75 89 LEU A C 1
ATOM 700 O O . LEU A 1 89 ? 10.996 1.723 6.255 1.00 95.75 89 LEU A O 1
ATOM 704 N N . LEU A 1 90 ? 9.427 3.290 6.602 1.00 96.31 90 LEU A N 1
ATOM 705 C CA . LEU A 1 90 ? 9.943 4.225 5.602 1.00 96.31 90 LEU A CA 1
ATOM 706 C C . LEU A 1 90 ? 11.352 4.718 5.961 1.00 96.31 90 LEU A C 1
ATOM 708 O O . LEU A 1 90 ? 12.229 4.712 5.101 1.00 96.31 90 LEU A O 1
ATOM 712 N N . PHE A 1 91 ? 11.598 5.070 7.226 1.00 97.25 91 PHE A N 1
ATOM 713 C CA . PHE A 1 91 ? 12.935 5.416 7.718 1.00 97.25 91 PHE A CA 1
ATOM 714 C C . PHE A 1 91 ? 13.923 4.266 7.515 1.00 97.25 91 PHE A C 1
ATOM 716 O O . PHE A 1 91 ? 15.019 4.493 7.004 1.00 97.25 91 PHE A O 1
ATOM 723 N N . LEU A 1 92 ? 13.525 3.034 7.849 1.00 97.00 92 LEU A N 1
ATOM 724 C CA . LEU A 1 92 ? 14.355 1.849 7.642 1.00 97.00 92 LEU A CA 1
ATOM 725 C C . LEU A 1 92 ? 14.719 1.676 6.165 1.00 97.00 92 LEU A C 1
ATOM 727 O O . LEU A 1 92 ? 15.891 1.465 5.859 1.00 97.00 92 LEU A O 1
ATOM 731 N N . PHE A 1 93 ? 13.757 1.809 5.247 1.00 96.12 93 PHE A N 1
ATOM 732 C CA . PHE A 1 93 ? 14.017 1.723 3.807 1.00 96.12 93 PHE A CA 1
ATOM 733 C C . PHE A 1 93 ? 14.971 2.812 3.317 1.00 96.12 93 PHE A C 1
ATOM 735 O O . PHE A 1 93 ? 15.906 2.500 2.583 1.00 96.12 93 PHE A O 1
ATOM 742 N N . VAL A 1 94 ? 14.756 4.067 3.723 1.00 96.38 94 VAL A N 1
ATOM 743 C CA . VAL A 1 94 ? 15.585 5.204 3.297 1.00 96.38 94 VAL A CA 1
ATOM 744 C C . VAL A 1 94 ? 17.023 5.045 3.783 1.00 96.38 94 VAL A C 1
ATOM 746 O O . VAL A 1 94 ? 17.940 5.181 2.979 1.00 96.38 94 VAL A O 1
ATOM 749 N N . ILE A 1 95 ? 17.225 4.714 5.062 1.00 96.00 95 ILE A N 1
ATOM 750 C CA . ILE A 1 95 ? 18.568 4.524 5.628 1.00 96.00 95 ILE A CA 1
ATOM 751 C C . ILE A 1 95 ? 19.245 3.324 4.967 1.00 96.00 95 ILE A C 1
ATOM 753 O O . ILE A 1 95 ? 20.356 3.445 4.469 1.00 96.00 95 ILE A O 1
ATOM 757 N N . THR A 1 96 ? 18.550 2.186 4.878 1.00 94.75 96 THR A N 1
ATOM 758 C CA . THR A 1 96 ? 19.118 0.962 4.300 1.00 94.75 96 THR A CA 1
ATOM 759 C C . THR A 1 96 ? 19.511 1.168 2.837 1.00 94.75 96 THR A C 1
ATOM 761 O O . THR A 1 96 ? 20.635 0.858 2.455 1.00 94.75 96 THR A O 1
ATOM 764 N N . MET A 1 97 ? 18.621 1.710 1.998 1.00 94.25 97 MET A N 1
ATOM 765 C CA . MET A 1 97 ? 18.947 1.988 0.593 1.00 94.25 97 MET A CA 1
ATOM 766 C C . MET A 1 97 ? 20.026 3.065 0.459 1.00 94.25 97 MET A C 1
ATOM 768 O O . MET A 1 97 ? 20.889 2.939 -0.407 1.00 94.25 97 MET A O 1
ATOM 772 N N . GLY A 1 98 ? 20.016 4.079 1.328 1.00 92.88 98 GLY A N 1
ATOM 773 C CA . GLY A 1 98 ? 21.077 5.078 1.420 1.00 92.88 98 GLY A CA 1
ATOM 774 C C . GLY A 1 98 ? 22.441 4.439 1.671 1.00 92.88 98 GLY A C 1
ATOM 775 O O . GLY A 1 98 ? 23.384 4.726 0.938 1.00 92.88 98 GLY A O 1
ATOM 776 N N . ASP A 1 99 ? 22.526 3.502 2.616 1.00 91.38 99 ASP A N 1
ATOM 777 C CA . ASP A 1 99 ? 23.747 2.747 2.905 1.00 91.38 99 ASP A CA 1
ATOM 778 C C . ASP A 1 99 ? 24.199 1.910 1.701 1.00 91.38 99 ASP A C 1
ATOM 780 O O . ASP A 1 99 ? 25.387 1.888 1.380 1.00 91.38 99 ASP A O 1
ATOM 784 N N . TYR A 1 100 ? 23.278 1.231 1.006 1.00 90.06 100 TYR A N 1
ATOM 785 C CA . TYR A 1 100 ? 23.613 0.461 -0.200 1.00 90.06 100 TYR A CA 1
ATOM 786 C C . TYR A 1 100 ? 24.154 1.349 -1.326 1.00 90.06 100 TYR A C 1
ATOM 788 O O . TYR A 1 100 ? 25.138 0.981 -1.963 1.00 90.06 100 TYR A O 1
ATOM 796 N N . ILE A 1 101 ? 23.542 2.513 -1.561 1.00 89.50 101 ILE A N 1
ATOM 797 C CA . ILE A 1 101 ? 23.980 3.462 -2.595 1.00 89.50 101 ILE A CA 1
ATOM 798 C C . ILE A 1 101 ? 25.328 4.092 -2.217 1.00 89.50 101 ILE A C 1
ATOM 800 O O . ILE A 1 101 ? 26.199 4.240 -3.072 1.00 89.50 101 ILE A O 1
ATOM 804 N N . ALA A 1 102 ? 25.524 4.430 -0.939 1.00 85.75 102 ALA A N 1
ATOM 805 C CA . ALA A 1 102 ? 26.762 5.019 -0.433 1.00 85.75 102 ALA A CA 1
ATOM 806 C C . ALA A 1 102 ? 27.952 4.044 -0.464 1.00 85.75 102 ALA A C 1
ATOM 808 O O . ALA A 1 102 ? 29.101 4.486 -0.483 1.00 85.75 102 ALA A O 1
ATOM 809 N N . ARG A 1 103 ? 27.711 2.726 -0.534 1.00 79.44 103 ARG A N 1
ATOM 810 C CA . ARG A 1 103 ? 28.742 1.681 -0.706 1.00 79.44 103 ARG A CA 1
ATOM 811 C C . ARG A 1 103 ? 29.296 1.611 -2.142 1.00 79.44 103 ARG A C 1
ATOM 813 O O . ARG A 1 103 ? 29.527 0.530 -2.682 1.00 79.44 103 ARG A O 1
ATOM 820 N N . GLY A 1 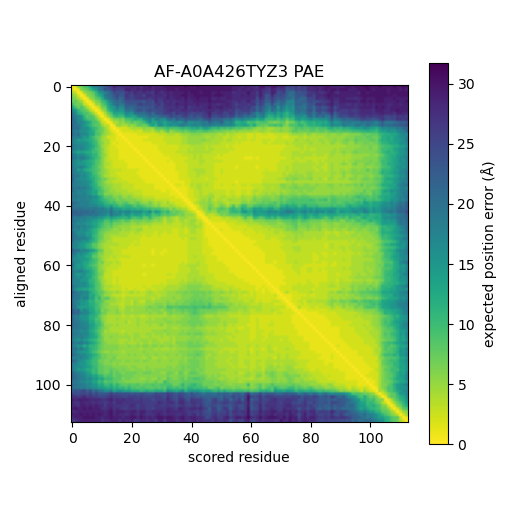104 ? 29.554 2.771 -2.744 1.00 69.81 104 GLY A N 1
ATOM 821 C CA . GLY A 1 104 ? 30.297 2.918 -3.990 1.00 69.81 104 GLY A CA 1
ATOM 822 C C . GLY A 1 104 ? 31.743 2.443 -3.832 1.00 69.81 104 GLY A C 1
ATOM 823 O O . GLY A 1 104 ? 32.587 3.135 -3.273 1.00 69.81 104 GLY A O 1
ATOM 824 N N . TRP A 1 105 ? 31.996 1.239 -4.333 1.00 66.50 105 TRP A N 1
ATOM 825 C CA . TRP A 1 105 ? 33.299 0.637 -4.628 1.00 66.50 105 TRP A CA 1
ATOM 826 C C . TRP A 1 105 ? 34.251 1.650 -5.309 1.00 66.50 105 TRP A C 1
ATOM 828 O O . TRP A 1 105 ? 33.840 2.335 -6.247 1.00 66.50 105 TRP A O 1
ATOM 838 N N . PRO A 1 106 ? 35.523 1.743 -4.883 1.00 69.81 106 PRO A N 1
ATOM 839 C CA . PRO A 1 106 ? 36.532 0.873 -5.488 1.00 69.81 106 PRO A CA 1
ATOM 840 C C . PRO A 1 106 ? 37.045 -0.179 -4.496 1.00 69.81 106 PRO A C 1
ATOM 842 O O . PRO A 1 106 ? 36.954 0.036 -3.286 1.00 69.81 106 PRO A O 1
ATOM 845 N N . PRO A 1 107 ? 37.636 -1.296 -4.969 1.00 69.44 107 PRO A N 1
ATOM 846 C CA . PRO A 1 107 ? 38.455 -2.105 -4.087 1.00 69.44 107 PRO A CA 1
ATOM 847 C C . PRO A 1 107 ? 39.633 -1.210 -3.698 1.00 69.44 107 PRO A C 1
ATOM 849 O O . PRO A 1 107 ? 40.314 -0.677 -4.577 1.00 69.44 107 PRO A O 1
ATOM 852 N N . GLN A 1 108 ? 39.879 -1.000 -2.408 1.00 69.38 108 GLN A N 1
ATOM 853 C CA . GLN A 1 108 ? 41.147 -0.416 -1.993 1.00 69.38 108 GLN A CA 1
ATOM 854 C C . GLN A 1 108 ? 42.249 -1.374 -2.460 1.00 69.38 108 GLN A C 1
ATOM 856 O O . GLN A 1 108 ? 42.464 -2.425 -1.858 1.00 69.38 108 GLN A O 1
ATOM 861 N N . LEU A 1 109 ? 42.901 -1.045 -3.579 1.00 71.00 109 LEU A N 1
ATOM 862 C CA . LEU A 1 109 ? 44.114 -1.721 -4.010 1.00 71.00 109 LEU A CA 1
ATOM 863 C C . LEU A 1 109 ? 45.137 -1.472 -2.903 1.00 71.00 109 LEU A C 1
ATOM 865 O O . LEU A 1 109 ? 45.560 -0.338 -2.678 1.00 71.00 109 LEU A O 1
ATOM 869 N N . GLY A 1 110 ? 45.461 -2.534 -2.165 1.00 75.50 110 GLY A N 1
ATOM 870 C CA . GLY A 1 110 ? 46.588 -2.529 -1.242 1.00 75.50 110 GLY A CA 1
ATOM 871 C C . GLY A 1 110 ? 47.877 -2.137 -1.976 1.00 75.50 110 GLY A C 1
ATOM 872 O O . GLY A 1 110 ? 47.905 -2.171 -3.210 1.00 75.50 110 GLY A O 1
ATOM 873 N N . PRO A 1 111 ? 48.934 -1.746 -1.243 1.00 79.56 111 PRO A N 1
ATOM 874 C CA . PRO A 1 111 ? 50.163 -1.231 -1.840 1.00 79.56 111 PRO A CA 1
ATOM 875 C C . PRO A 1 111 ? 50.663 -2.177 -2.937 1.00 79.56 111 PRO A C 1
ATOM 877 O O . PRO A 1 111 ? 50.840 -3.370 -2.684 1.00 79.56 111 PRO A O 1
ATOM 880 N N . LEU A 1 112 ? 50.825 -1.658 -4.157 1.00 74.62 112 LEU A N 1
ATOM 881 C CA . LEU A 1 112 ? 51.419 -2.419 -5.254 1.00 74.62 112 LEU A CA 1
ATOM 882 C C . LEU A 1 112 ? 52.898 -2.699 -4.917 1.00 74.62 112 LEU A C 1
ATOM 884 O O . LEU A 1 112 ? 53.543 -1.794 -4.378 1.00 74.62 112 LEU A O 1
ATOM 888 N N . PRO A 1 113 ? 53.424 -3.908 -5.197 1.00 71.44 113 PRO A N 1
ATOM 889 C CA . PRO A 1 113 ? 54.862 -4.165 -5.139 1.00 71.44 113 PRO A CA 1
ATOM 890 C C . PRO A 1 113 ? 55.632 -3.361 -6.195 1.00 71.44 113 PRO A C 1
ATOM 892 O O . PRO A 1 113 ? 55.057 -3.085 -7.275 1.00 71.44 113 PRO A O 1
#

pLDDT: mean 85.93, std 14.18, range [43.16, 97.44]

Organism: NCBI:txid2491704

Radius of gyration: 23.43 Å; Cα contacts (8 Å, |Δi|>4): 36; chains: 1; bounding box: 78×15×71 Å

Mean predicted aligned error: 9.48 Å

Secondary structure (DSSP, 8-state):
-----------PPPHHHHHHHHHHHHHHHHHHHHHHHHHHHHT--HHHHHHHHHHHHHHHHHHIIIIIT-TTTS-HHHHHHHHHHHHHHHHHHHHHHHHHHH-------PPP-

InterPro domains:
  IPR005171 Cytochrome C oxidase subunit IV, prokaryotes [PF03626] (25-94)
  IPR011743 Caa(3)-type oxidase, subunit IV [TIGR02229] (10-103)

Foldseek 3Di:
DDPDPPPPPQPDDDPVVVVVLVVVLVVLVVVLVVLVVCCVVVVPPVVVSVVVNVVSVVVSVVSCCVPVVVLVRDDVVSVVVVVVVVVVVVVVVVVVVVVVVVPDDDDPPDDDD